Protein AF-A0A9W6XID9-F1 (afdb_monomer)

Organism: NCBI:txid1490495

Nearest PDB structures (foldseek):
  7r7c-assembly1_A  TM=3.364E-01  e=8.397E+00  Saccharomyces cerevisiae BY4741

Mean predicted aligned error: 15.04 Å

Structure (mmCIF, N/CA/C/O backbone):
data_AF-A0A9W6XID9-F1
#
_entry.id   AF-A0A9W6XID9-F1
#
loop_
_atom_site.group_PDB
_atom_site.id
_atom_site.type_symbol
_atom_site.label_atom_id
_atom_site.label_alt_id
_atom_site.label_comp_id
_atom_site.label_asym_id
_atom_site.label_entity_id
_atom_site.label_seq_id
_atom_site.pdbx_PDB_ins_code
_atom_site.Cartn_x
_atom_site.Cartn_y
_atom_site.Cartn_z
_atom_site.occupancy
_atom_site.B_iso_or_equiv
_atom_site.auth_seq_id
_atom_site.auth_comp_id
_atom_site.auth_asym_id
_atom_site.auth_atom_id
_atom_site.pdbx_PDB_model_num
ATOM 1 N N . MET A 1 1 ? 74.303 -55.876 -55.276 1.00 33.78 1 MET A N 1
ATOM 2 C CA . MET A 1 1 ? 75.447 -54.961 -55.524 1.00 33.78 1 MET A CA 1
ATOM 3 C C . MET A 1 1 ? 74.864 -53.747 -56.236 1.00 33.78 1 MET A C 1
ATOM 5 O O . MET A 1 1 ? 74.218 -53.971 -57.240 1.00 33.78 1 MET A O 1
ATOM 9 N N . VAL A 1 2 ? 74.881 -52.505 -55.736 1.00 30.73 2 VAL A N 1
ATOM 10 C CA . VAL A 1 2 ? 76.005 -51.700 -55.216 1.00 30.73 2 VAL A CA 1
ATOM 11 C C . VAL A 1 2 ? 75.518 -50.659 -54.166 1.00 30.73 2 VAL A C 1
ATOM 13 O O . VAL A 1 2 ? 74.376 -50.218 -54.206 1.00 30.73 2 VAL A O 1
ATOM 16 N N . LYS A 1 3 ? 76.430 -50.343 -53.229 1.00 28.73 3 LYS A N 1
ATOM 17 C CA . LYS A 1 3 ? 76.547 -49.290 -52.179 1.00 28.73 3 LYS A CA 1
ATOM 18 C C . LYS A 1 3 ? 75.831 -47.933 -52.425 1.00 28.73 3 LYS A C 1
ATOM 20 O O . LYS A 1 3 ? 75.819 -47.476 -53.555 1.00 28.73 3 LYS A O 1
ATOM 25 N N . VAL A 1 4 ? 75.156 -47.299 -51.444 1.00 28.05 4 VAL A N 1
ATOM 26 C CA . VAL A 1 4 ? 75.568 -46.505 -50.235 1.00 28.05 4 VAL A CA 1
ATOM 27 C C . VAL A 1 4 ? 75.544 -44.979 -50.446 1.00 28.05 4 VAL A C 1
ATOM 29 O O . VAL A 1 4 ? 76.283 -44.463 -51.270 1.00 28.05 4 VAL A O 1
ATOM 32 N N . GLY A 1 5 ? 74.807 -44.292 -49.554 1.00 26.81 5 GLY A N 1
ATOM 33 C CA . GLY A 1 5 ? 75.252 -43.078 -48.846 1.00 26.81 5 GLY A CA 1
ATOM 34 C C . GLY A 1 5 ? 74.805 -41.715 -49.387 1.00 26.81 5 GLY A C 1
ATOM 35 O O . GLY A 1 5 ? 75.231 -41.303 -50.453 1.00 26.81 5 GLY A O 1
ATOM 36 N N . SER A 1 6 ? 74.069 -40.930 -48.592 1.00 31.80 6 SER A N 1
ATOM 37 C CA . SER A 1 6 ? 74.657 -39.885 -47.731 1.00 31.80 6 SER A CA 1
ATOM 38 C C . SER A 1 6 ? 73.578 -38.982 -47.113 1.00 31.80 6 SER A C 1
ATOM 40 O O . SER A 1 6 ? 72.497 -38.782 -47.660 1.00 31.80 6 SER A O 1
ATOM 42 N N . SER A 1 7 ? 73.906 -38.458 -45.937 1.00 30.94 7 SER A N 1
ATOM 43 C CA . SER A 1 7 ? 73.137 -37.557 -45.085 1.00 30.94 7 SER A CA 1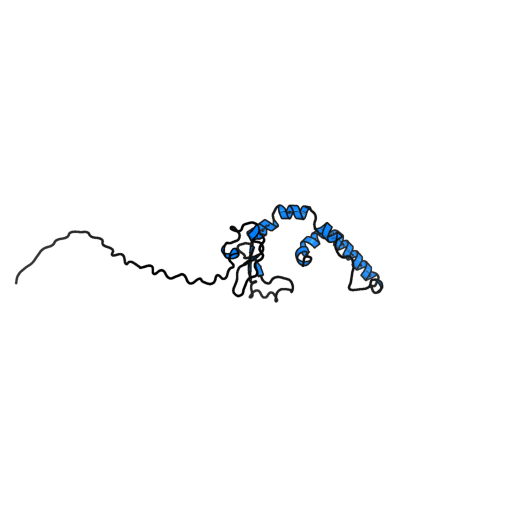
ATOM 44 C C . SER A 1 7 ? 72.907 -36.165 -45.685 1.00 30.94 7 SER A C 1
ATOM 46 O O . SER A 1 7 ? 73.825 -35.580 -46.256 1.00 30.94 7 SER A O 1
ATOM 48 N N . GLY A 1 8 ? 71.754 -35.565 -45.387 1.00 29.30 8 GLY A N 1
ATOM 49 C CA . GLY A 1 8 ? 71.526 -34.125 -45.501 1.00 29.30 8 GLY A CA 1
ATOM 50 C C . GLY A 1 8 ? 70.435 -33.685 -44.527 1.00 29.30 8 GLY A C 1
ATOM 51 O O . GLY A 1 8 ? 69.280 -34.068 -44.663 1.00 29.30 8 GLY A O 1
ATOM 52 N N . ARG A 1 9 ? 70.810 -32.912 -43.507 1.00 30.80 9 ARG A N 1
ATOM 53 C CA . ARG A 1 9 ? 69.935 -32.362 -42.465 1.00 30.80 9 ARG A CA 1
ATOM 54 C C . ARG A 1 9 ? 69.791 -30.863 -42.718 1.00 30.80 9 ARG A C 1
ATOM 56 O O . ARG A 1 9 ? 70.787 -30.170 -42.568 1.00 30.80 9 ARG A O 1
ATOM 63 N N . SER A 1 10 ? 68.580 -30.367 -42.991 1.00 31.62 10 SER A N 1
ATOM 64 C CA . SER A 1 10 ? 68.245 -28.933 -42.894 1.00 31.62 10 SER A CA 1
ATOM 65 C C . SER A 1 10 ? 66.778 -28.715 -42.527 1.00 31.62 10 SER A C 1
ATOM 67 O O . SER A 1 10 ? 65.899 -29.474 -42.915 1.00 31.62 10 SER A O 1
ATOM 69 N N . LYS A 1 11 ? 66.558 -27.677 -41.721 1.00 31.91 11 LYS A N 1
ATOM 70 C CA . LYS A 1 11 ? 65.354 -27.338 -40.957 1.00 31.91 11 LYS A CA 1
ATOM 71 C C . LYS A 1 11 ? 64.251 -26.648 -41.778 1.00 31.91 11 LYS A C 1
ATOM 73 O O . LYS A 1 11 ? 64.525 -25.988 -42.772 1.00 31.91 11 LYS A O 1
ATOM 78 N N . SER A 1 12 ? 63.089 -26.597 -41.119 1.00 28.38 12 SER A N 1
ATOM 79 C CA . SER A 1 12 ? 62.102 -25.500 -41.070 1.00 28.38 12 SER A CA 1
ATOM 80 C C . SER A 1 12 ? 60.976 -25.491 -42.104 1.00 28.38 12 SER A C 1
ATOM 82 O O . SER A 1 12 ? 61.188 -25.684 -43.292 1.00 28.38 12 SER A O 1
ATOM 84 N N . GLY A 1 13 ? 59.760 -25.242 -41.605 1.00 29.30 13 GLY A N 1
ATOM 85 C CA . GLY A 1 13 ? 58.559 -25.054 -42.415 1.00 29.30 13 GLY A CA 1
ATOM 86 C C . GLY A 1 13 ? 57.277 -25.419 -41.671 1.00 29.30 13 GLY A C 1
ATOM 87 O O . GLY A 1 13 ? 56.610 -26.386 -42.014 1.00 29.30 13 GLY A O 1
ATOM 88 N N . SER A 1 14 ? 56.941 -24.668 -40.622 1.00 33.38 14 SER A N 1
ATOM 89 C CA . SER A 1 14 ? 55.633 -24.703 -39.962 1.00 33.38 14 SER A CA 1
ATOM 90 C C . SER A 1 14 ? 54.519 -24.314 -40.942 1.00 33.38 14 SER A C 1
ATOM 92 O O . SER A 1 14 ? 54.515 -23.193 -41.444 1.00 33.38 14 SER A O 1
ATOM 94 N N . GLY A 1 15 ? 53.551 -25.203 -41.166 1.00 29.70 15 GLY A N 1
ATOM 95 C CA . GLY A 1 15 ? 52.368 -24.938 -41.988 1.00 29.70 15 GLY A CA 1
ATOM 96 C C . GLY A 1 15 ? 51.125 -25.593 -41.394 1.00 29.70 15 GLY A C 1
ATOM 97 O O . GLY A 1 15 ? 50.684 -26.643 -41.851 1.00 29.70 15 GLY A O 1
ATOM 98 N N . SER A 1 16 ? 50.563 -24.988 -40.346 1.00 33.59 16 SER A N 1
ATOM 99 C CA . SER A 1 16 ? 49.277 -25.379 -39.766 1.00 33.59 16 SER A CA 1
ATOM 100 C C . SER A 1 16 ? 48.138 -24.999 -40.719 1.00 33.59 16 SER A C 1
ATOM 102 O O . SER A 1 16 ? 47.727 -23.842 -40.817 1.00 33.59 16 SER A O 1
ATOM 104 N N . SER A 1 17 ? 47.610 -25.988 -41.440 1.00 34.34 17 SER A N 1
ATOM 105 C CA . SER A 1 17 ? 46.423 -25.807 -42.278 1.00 34.34 17 SER A CA 1
ATOM 106 C C . SER A 1 17 ? 45.187 -25.616 -41.396 1.00 34.34 17 SER A C 1
ATOM 108 O O . SER A 1 17 ? 44.688 -26.545 -40.759 1.00 34.34 17 SER A O 1
ATOM 110 N N . LYS A 1 18 ? 44.718 -24.366 -41.334 1.00 34.06 18 LYS A N 1
ATOM 111 C CA . LYS A 1 18 ? 43.507 -23.922 -40.636 1.00 34.06 18 LYS A CA 1
ATOM 112 C C . LYS A 1 18 ? 42.271 -24.527 -41.308 1.00 34.06 18 LYS A C 1
ATOM 114 O O . LYS A 1 18 ? 41.960 -24.206 -42.450 1.00 34.06 18 LYS A O 1
ATOM 119 N N . LYS A 1 19 ? 41.536 -25.366 -40.576 1.00 35.72 19 LYS A N 1
ATOM 120 C CA . LYS A 1 19 ? 40.225 -25.891 -40.981 1.00 35.72 19 LYS A CA 1
ATOM 121 C C . LYS A 1 19 ? 39.191 -24.761 -40.871 1.00 35.72 19 LYS A C 1
ATOM 123 O O . LYS A 1 19 ? 38.807 -24.369 -39.770 1.00 35.72 19 LYS A O 1
ATOM 128 N N . SER A 1 20 ? 38.779 -24.202 -42.004 1.00 32.47 20 SER A N 1
ATOM 129 C CA . SER A 1 20 ? 37.728 -23.188 -42.099 1.00 32.47 20 SER A CA 1
ATOM 130 C C . SER A 1 20 ? 36.369 -23.796 -41.727 1.00 32.47 20 SER A C 1
ATOM 132 O O . SER A 1 20 ? 35.762 -24.536 -42.495 1.00 32.47 20 SER A O 1
ATOM 134 N N . LYS A 1 21 ? 35.864 -23.490 -40.525 1.00 37.50 21 LYS A N 1
ATOM 135 C CA . LYS A 1 21 ? 34.442 -23.680 -40.201 1.00 37.50 21 LYS A CA 1
ATOM 136 C C . LYS A 1 21 ? 33.654 -22.553 -40.864 1.00 37.50 21 LYS A C 1
ATOM 138 O O . LYS A 1 21 ? 33.673 -21.419 -40.388 1.00 37.50 21 LYS A O 1
ATOM 143 N N . SER A 1 22 ? 32.969 -22.871 -41.957 1.00 37.19 22 SER A N 1
ATOM 144 C CA . SER A 1 22 ? 31.913 -22.031 -42.511 1.00 37.19 22 SER A CA 1
ATOM 145 C C . SER A 1 22 ? 30.838 -21.816 -41.438 1.00 37.19 22 SER A C 1
ATOM 147 O O . SER A 1 22 ? 30.230 -22.759 -40.933 1.00 37.19 22 SER A O 1
ATOM 149 N N . LYS A 1 23 ? 30.631 -20.556 -41.041 1.00 40.31 23 LYS A N 1
ATOM 150 C CA . LYS A 1 23 ? 29.465 -20.148 -40.255 1.00 40.31 23 LYS A CA 1
ATOM 151 C C . LYS A 1 23 ? 28.268 -20.169 -41.198 1.00 40.31 23 LYS A C 1
ATOM 153 O O . LYS A 1 23 ? 28.029 -19.194 -41.905 1.00 40.31 23 LYS A O 1
ATOM 158 N N . SER A 1 24 ? 27.538 -21.280 -41.238 1.00 42.84 24 SER A N 1
ATOM 159 C CA . SER A 1 24 ? 26.185 -21.255 -41.781 1.00 42.84 24 SER A CA 1
ATOM 160 C C . SER A 1 24 ? 25.349 -20.366 -40.863 1.00 42.84 24 SER A C 1
ATOM 162 O O . SER A 1 24 ? 25.215 -20.615 -39.663 1.00 42.84 24 SER A O 1
ATOM 164 N N . GLY A 1 25 ? 24.861 -19.261 -41.426 1.00 45.88 25 GLY A N 1
ATOM 165 C CA . GLY A 1 25 ? 23.889 -18.382 -40.797 1.00 45.88 25 GLY A CA 1
ATOM 166 C C . GLY A 1 25 ? 22.593 -19.146 -40.577 1.00 45.88 25 GLY A C 1
ATOM 167 O O . GLY A 1 25 ? 21.687 -19.105 -41.401 1.00 45.88 25 GLY A O 1
ATOM 168 N N . GLY A 1 26 ? 22.516 -19.871 -39.465 1.00 36.91 26 GLY A N 1
ATOM 169 C CA . GLY A 1 26 ? 21.257 -20.352 -38.936 1.00 36.91 26 GLY A CA 1
ATOM 170 C C . GLY A 1 26 ? 20.500 -19.146 -38.411 1.00 36.91 26 GLY A C 1
ATOM 171 O O . GLY A 1 26 ? 20.859 -18.607 -37.364 1.00 36.91 26 GLY A O 1
ATOM 172 N N . SER A 1 27 ? 19.484 -18.712 -39.161 1.00 48.59 27 SER A N 1
ATOM 173 C CA . SER A 1 27 ? 18.409 -17.856 -38.664 1.00 48.59 27 SER A CA 1
ATOM 174 C C . SER A 1 27 ? 18.051 -18.332 -37.260 1.00 48.59 27 SER A C 1
ATOM 176 O O . SER A 1 27 ? 17.577 -19.457 -37.076 1.00 48.59 27 SER A O 1
ATOM 178 N N . ARG A 1 28 ? 18.406 -17.526 -36.253 1.00 49.25 28 ARG A N 1
ATOM 179 C CA . ARG A 1 28 ? 18.149 -17.821 -34.848 1.00 49.25 28 ARG A CA 1
ATOM 180 C C . ARG A 1 28 ? 16.632 -17.809 -34.712 1.00 49.25 28 ARG A C 1
ATOM 182 O O . ARG A 1 28 ? 16.032 -16.749 -34.574 1.00 49.25 28 ARG A O 1
ATOM 189 N N . ARG A 1 29 ? 16.029 -18.995 -34.848 1.00 45.50 29 ARG A N 1
ATOM 190 C CA . ARG A 1 29 ? 14.635 -19.312 -34.532 1.00 45.50 29 ARG A CA 1
ATOM 191 C C . ARG A 1 29 ? 14.316 -18.501 -33.281 1.00 45.50 29 ARG A C 1
ATOM 193 O O . ARG A 1 29 ? 14.972 -18.730 -32.266 1.00 45.50 29 ARG A O 1
ATOM 200 N N . ARG A 1 30 ? 13.451 -17.480 -33.387 1.00 48.69 30 ARG A N 1
ATOM 201 C CA . ARG A 1 30 ? 13.030 -16.669 -32.236 1.00 48.69 30 ARG A CA 1
ATOM 202 C C . ARG A 1 30 ? 12.528 -17.672 -31.210 1.00 48.69 30 ARG A C 1
ATOM 204 O O . ARG A 1 30 ? 11.431 -18.196 -31.361 1.00 48.69 30 ARG A O 1
ATOM 211 N N . THR A 1 31 ? 13.351 -17.991 -30.216 1.00 54.44 31 THR A N 1
ATOM 212 C CA . THR A 1 31 ? 12.859 -18.547 -28.968 1.00 54.44 31 THR A CA 1
ATOM 213 C C . THR A 1 31 ? 11.811 -17.541 -28.539 1.00 54.44 31 THR A C 1
ATOM 215 O O . THR A 1 31 ? 12.140 -16.362 -28.375 1.00 54.44 31 THR A O 1
ATOM 218 N N . SER A 1 32 ? 10.544 -17.948 -28.525 1.00 61.75 32 SER A N 1
ATOM 219 C CA . SER A 1 32 ? 9.477 -17.134 -27.961 1.00 61.75 32 SER A CA 1
ATOM 220 C C . SER A 1 32 ? 9.967 -16.707 -26.585 1.00 61.75 32 SER A C 1
ATOM 222 O O . SER A 1 32 ? 10.207 -17.559 -25.730 1.00 61.75 32 SER A O 1
ATOM 224 N N . SER A 1 33 ? 10.270 -15.418 -26.430 1.00 80.12 33 SER A N 1
ATOM 225 C CA . SER A 1 33 ? 10.736 -14.895 -25.154 1.00 80.12 33 SER A CA 1
ATOM 226 C C . SER A 1 33 ? 9.672 -15.223 -24.119 1.00 80.12 33 SER A C 1
ATOM 228 O O . SER A 1 33 ? 8.499 -14.938 -24.348 1.00 80.12 33 SER A O 1
ATOM 230 N N . THR A 1 34 ? 10.074 -15.806 -22.994 1.00 91.69 34 THR A N 1
ATOM 231 C CA . THR A 1 34 ? 9.182 -15.996 -21.844 1.00 91.69 34 THR A CA 1
ATOM 232 C C . THR A 1 34 ? 9.007 -14.693 -21.058 1.00 91.69 34 THR A C 1
ATOM 234 O O . THR A 1 34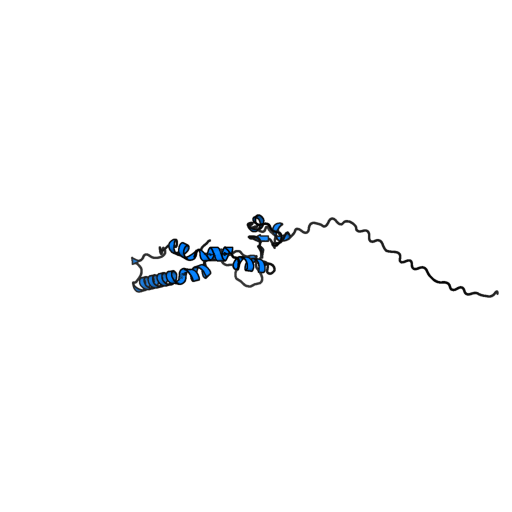 ? 8.344 -14.679 -20.031 1.00 91.69 34 THR A O 1
ATOM 237 N N . ALA A 1 35 ? 9.607 -13.593 -21.519 1.00 93.50 35 ALA A N 1
ATOM 238 C CA . ALA A 1 35 ? 9.485 -12.267 -20.937 1.00 93.50 35 ALA A CA 1
ATOM 239 C C . ALA A 1 35 ? 8.845 -11.273 -21.918 1.00 93.50 35 ALA A C 1
ATOM 241 O O . ALA A 1 35 ? 9.082 -11.356 -23.130 1.00 93.50 35 ALA A O 1
ATOM 242 N N . THR A 1 36 ? 8.083 -10.313 -21.394 1.00 94.88 36 THR A N 1
ATOM 243 C CA . THR A 1 36 ? 7.535 -9.180 -22.160 1.00 94.88 36 THR A CA 1
ATOM 244 C C . THR A 1 36 ? 8.635 -8.244 -22.670 1.00 94.88 36 THR A C 1
ATOM 246 O O . THR A 1 36 ? 9.777 -8.275 -22.209 1.00 94.88 36 THR A O 1
ATOM 249 N N . ALA A 1 37 ? 8.300 -7.364 -23.618 1.00 93.12 37 ALA A N 1
ATOM 250 C CA . ALA A 1 37 ? 9.265 -6.428 -24.196 1.00 93.12 37 ALA A CA 1
ATOM 251 C C . ALA A 1 37 ? 9.915 -5.512 -23.140 1.00 93.12 37 ALA A C 1
ATOM 253 O O . ALA A 1 37 ? 11.131 -5.303 -23.183 1.00 93.12 37 ALA A O 1
ATOM 254 N N . LEU A 1 38 ? 9.141 -5.007 -22.170 1.00 94.56 38 LEU A N 1
ATOM 255 C CA . LEU A 1 38 ? 9.674 -4.164 -21.097 1.00 94.56 38 LEU A CA 1
ATOM 256 C C . LEU A 1 38 ? 10.527 -4.967 -20.108 1.00 94.56 38 LEU A C 1
ATOM 258 O O . LEU A 1 38 ? 11.592 -4.498 -19.704 1.00 94.56 38 LEU A O 1
ATOM 262 N N . ALA A 1 39 ? 10.127 -6.196 -19.771 1.00 94.00 39 ALA A N 1
ATOM 263 C CA . ALA A 1 39 ? 10.919 -7.069 -18.905 1.00 94.00 39 ALA A CA 1
ATOM 264 C C . ALA A 1 39 ? 12.256 -7.486 -19.536 1.00 94.00 39 ALA A C 1
ATOM 266 O O . ALA A 1 39 ? 13.261 -7.565 -18.827 1.00 94.00 39 ALA A O 1
ATOM 267 N N . ILE A 1 40 ? 12.303 -7.678 -20.860 1.00 93.44 40 ILE A N 1
ATOM 268 C CA . ILE A 1 40 ? 13.555 -7.908 -21.602 1.00 93.44 40 ILE A CA 1
ATOM 269 C C . ILE A 1 40 ? 14.458 -6.675 -21.531 1.00 93.44 40 ILE A C 1
ATOM 271 O O . ILE A 1 40 ? 15.664 -6.813 -21.336 1.00 93.44 40 ILE A O 1
ATOM 275 N N . LYS A 1 41 ? 13.885 -5.474 -21.697 1.00 92.88 41 LYS A N 1
ATOM 276 C CA . LYS A 1 41 ? 14.638 -4.215 -21.615 1.00 92.88 41 LYS A CA 1
ATOM 277 C C . LYS A 1 41 ? 15.257 -4.031 -20.228 1.00 92.88 41 LYS A C 1
ATOM 279 O O . LYS A 1 41 ? 16.373 -3.534 -20.125 1.00 92.88 41 LYS A O 1
ATOM 284 N N . GLY A 1 42 ? 14.557 -4.483 -19.191 1.00 90.00 42 GLY A N 1
ATOM 285 C CA . GLY A 1 42 ? 15.013 -4.449 -17.809 1.00 90.00 42 GLY A CA 1
ATOM 286 C C . GLY A 1 42 ? 14.815 -3.078 -17.149 1.00 90.00 42 GLY A C 1
ATOM 287 O O . GLY A 1 42 ? 14.756 -2.051 -17.831 1.00 90.00 42 GLY A O 1
ATOM 288 N N . PRO A 1 43 ? 14.726 -3.047 -15.810 1.00 87.19 43 PRO A N 1
ATOM 289 C CA . PRO A 1 43 ? 14.258 -1.878 -15.063 1.00 87.19 43 PRO A CA 1
ATOM 290 C C . PRO A 1 43 ? 15.179 -0.655 -15.180 1.00 87.19 43 PRO A C 1
ATOM 292 O O . PRO A 1 43 ? 14.701 0.466 -15.321 1.00 87.19 43 PRO A O 1
ATOM 295 N N . ARG A 1 44 ? 16.505 -0.854 -15.229 1.00 88.00 44 ARG A N 1
ATOM 296 C CA . ARG A 1 44 ? 17.502 0.237 -15.328 1.00 88.00 44 ARG A CA 1
ATOM 297 C C . ARG A 1 44 ? 17.471 0.998 -16.659 1.00 88.00 44 ARG A C 1
ATOM 299 O O . ARG A 1 44 ? 18.120 2.029 -16.794 1.00 88.00 44 ARG A O 1
ATOM 306 N N . HIS A 1 45 ? 16.758 0.476 -17.653 1.00 90.25 45 HIS A N 1
ATOM 307 C CA . HIS A 1 45 ? 16.689 1.037 -19.002 1.00 90.25 45 HIS A CA 1
ATOM 308 C C . HIS A 1 45 ? 15.291 1.578 -19.342 1.00 90.25 45 HIS A C 1
ATOM 310 O O . HIS A 1 45 ? 15.021 1.936 -20.496 1.00 90.25 45 HIS A O 1
ATOM 316 N N . LEU A 1 46 ? 14.379 1.620 -18.369 1.00 91.12 46 LEU A N 1
ATOM 317 C CA . LEU A 1 46 ? 13.048 2.194 -18.535 1.00 91.12 46 LEU A CA 1
ATOM 318 C C . LEU A 1 46 ? 13.084 3.715 -18.364 1.00 91.12 46 LEU A C 1
ATOM 320 O O . LEU A 1 46 ? 13.874 4.252 -17.595 1.00 91.12 46 LEU A O 1
ATOM 324 N N . ASN A 1 47 ? 12.222 4.410 -19.106 1.00 91.94 47 ASN A N 1
ATOM 325 C CA . ASN A 1 47 ? 11.938 5.822 -18.862 1.00 91.94 47 ASN A CA 1
ATOM 326 C C . ASN A 1 47 ? 10.770 5.952 -17.865 1.00 91.94 47 ASN A C 1
ATOM 328 O O . ASN A 1 47 ? 10.109 4.965 -17.538 1.00 91.94 47 ASN A O 1
ATOM 332 N N . ALA A 1 48 ? 10.493 7.175 -17.407 1.00 89.81 48 ALA A N 1
ATOM 333 C CA . ALA A 1 48 ? 9.441 7.436 -16.422 1.00 89.81 48 ALA A CA 1
ATOM 334 C C . ALA A 1 48 ? 8.051 6.941 -16.865 1.00 89.81 48 ALA A C 1
ATOM 336 O O . ALA A 1 48 ? 7.280 6.452 -16.044 1.00 89.81 48 ALA A O 1
ATOM 337 N N . GLU A 1 49 ? 7.741 7.024 -18.160 1.00 92.19 49 GLU A N 1
ATOM 338 C CA . GLU A 1 49 ? 6.477 6.538 -18.719 1.00 92.19 49 GLU A CA 1
ATOM 339 C C . GLU A 1 49 ? 6.385 5.007 -18.672 1.00 92.19 49 GLU A C 1
ATOM 341 O O . GLU A 1 49 ? 5.411 4.462 -18.159 1.00 92.19 49 GLU A O 1
ATOM 346 N N . ALA A 1 50 ? 7.430 4.298 -19.105 1.00 91.25 50 ALA A N 1
ATOM 347 C CA . ALA A 1 50 ? 7.484 2.840 -19.040 1.00 91.25 50 ALA A CA 1
ATOM 348 C C . ALA A 1 50 ? 7.469 2.319 -17.592 1.00 91.25 50 ALA A C 1
ATOM 350 O O . ALA A 1 50 ? 6.928 1.247 -17.333 1.00 91.25 50 ALA A O 1
ATOM 351 N N . CYS A 1 51 ? 7.999 3.085 -16.632 1.00 89.56 51 CYS A N 1
ATOM 352 C CA . CYS A 1 51 ? 7.889 2.772 -15.206 1.00 89.56 51 CYS A CA 1
ATOM 353 C C . CYS A 1 51 ? 6.458 2.883 -14.658 1.00 89.56 51 CYS A C 1
ATOM 355 O O . CYS A 1 51 ? 6.203 2.371 -13.573 1.00 89.56 51 CYS A O 1
ATOM 357 N N . ARG A 1 52 ? 5.520 3.521 -15.370 1.00 91.62 52 ARG A N 1
ATOM 358 C CA . ARG A 1 52 ? 4.101 3.603 -14.976 1.00 91.62 52 ARG A CA 1
ATOM 359 C C . ARG A 1 52 ? 3.240 2.488 -15.573 1.00 91.62 52 ARG A C 1
ATOM 361 O O . ARG A 1 52 ? 2.067 2.384 -15.235 1.00 91.62 52 ARG A O 1
ATOM 368 N N . VAL A 1 53 ? 3.809 1.660 -16.450 1.00 92.75 53 VAL A N 1
ATOM 369 C CA . VAL A 1 53 ? 3.080 0.583 -17.124 1.00 92.75 53 VAL A CA 1
ATOM 370 C C . VAL A 1 53 ? 2.866 -0.601 -16.180 1.00 92.75 53 VAL A C 1
ATOM 372 O O . VAL A 1 53 ? 3.788 -1.048 -15.492 1.00 92.75 53 VAL A O 1
ATOM 375 N N . ILE A 1 54 ? 1.645 -1.134 -16.202 1.00 93.75 54 ILE A N 1
ATOM 376 C CA . ILE A 1 54 ? 1.279 -2.428 -15.627 1.00 93.75 54 ILE A CA 1
ATOM 377 C C . ILE A 1 54 ? 1.045 -3.389 -16.791 1.00 93.75 54 ILE A C 1
ATOM 379 O O . ILE A 1 54 ? 0.047 -3.282 -17.504 1.00 93.75 54 ILE A O 1
ATOM 383 N N . GLU A 1 55 ? 1.978 -4.308 -17.023 1.00 93.56 55 GLU A N 1
ATOM 384 C CA . GLU A 1 55 ? 1.788 -5.359 -18.018 1.00 93.56 55 GLU A CA 1
ATOM 385 C C . GLU A 1 55 ? 0.961 -6.503 -17.426 1.00 93.56 55 GLU A C 1
ATOM 387 O O . GLU A 1 55 ? 1.145 -6.899 -16.276 1.00 93.56 55 GLU A O 1
ATOM 392 N N . THR A 1 56 ? 0.064 -7.065 -18.236 1.00 90.94 56 THR A N 1
ATOM 393 C CA . THR A 1 56 ? -0.630 -8.319 -17.923 1.00 90.94 56 THR A CA 1
ATOM 394 C C . THR A 1 56 ? 0.053 -9.446 -18.699 1.00 90.94 56 THR A C 1
ATOM 396 O O . THR A 1 56 ? 0.088 -9.382 -19.933 1.00 90.94 56 THR A O 1
ATOM 399 N N . PRO A 1 57 ? 0.644 -10.453 -18.032 1.00 90.56 57 PRO A N 1
ATOM 400 C CA . PRO A 1 57 ? 1.339 -11.528 -18.725 1.00 90.56 57 PRO A CA 1
ATOM 401 C C . PRO A 1 57 ? 0.350 -12.390 -19.519 1.00 90.56 57 PRO A C 1
ATOM 403 O O . PRO A 1 57 ? -0.692 -12.804 -19.017 1.00 90.56 57 PRO A O 1
ATOM 406 N N . GLY A 1 58 ? 0.692 -12.676 -20.776 1.00 88.00 58 GLY A N 1
ATOM 407 C CA . GLY A 1 58 ? -0.009 -13.681 -21.573 1.00 88.00 58 GLY A CA 1
ATOM 408 C C . GLY A 1 58 ? 0.398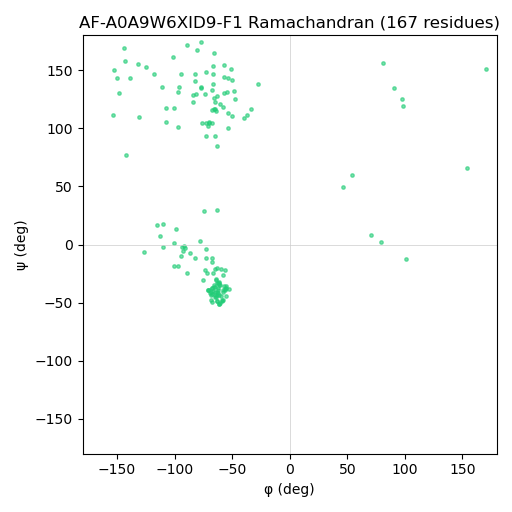 -15.107 -21.188 1.00 88.00 58 GLY A C 1
ATOM 409 O O . GLY A 1 58 ? 1.342 -15.323 -20.427 1.00 88.00 58 GLY A O 1
ATOM 410 N N . LEU A 1 59 ? -0.275 -16.102 -21.770 1.00 86.88 59 LEU A N 1
ATOM 411 C CA . LEU A 1 59 ? 0.072 -17.512 -21.571 1.00 86.88 59 LEU A CA 1
ATOM 412 C C . LEU A 1 59 ? 1.550 -17.778 -21.906 1.00 86.88 59 LEU A C 1
ATOM 414 O O . LEU A 1 59 ? 2.039 -17.391 -22.968 1.00 86.88 59 LEU A O 1
ATOM 418 N N . GLY A 1 60 ? 2.255 -18.459 -21.001 1.00 88.38 60 GLY A N 1
ATOM 419 C CA . GLY A 1 60 ? 3.670 -18.811 -21.167 1.00 88.38 60 GLY A CA 1
ATOM 420 C C . GLY A 1 60 ? 4.666 -17.679 -20.881 1.00 88.38 60 GLY A C 1
ATOM 421 O O . GLY A 1 60 ? 5.872 -17.898 -21.011 1.00 88.38 60 GLY A O 1
ATOM 422 N N . ILE A 1 61 ? 4.198 -16.494 -20.475 1.00 93.44 61 ILE A N 1
ATOM 423 C CA . ILE A 1 61 ? 5.059 -15.413 -19.987 1.00 93.44 61 ILE A CA 1
ATOM 424 C C . ILE A 1 61 ? 5.354 -15.635 -18.502 1.00 93.44 61 ILE A C 1
ATOM 426 O O . ILE A 1 61 ? 4.453 -15.709 -17.675 1.00 93.44 61 ILE A O 1
ATOM 430 N N . THR A 1 62 ? 6.636 -15.722 -18.167 1.00 92.31 62 THR A N 1
ATOM 431 C CA . THR A 1 62 ? 7.154 -15.922 -16.809 1.00 92.31 62 THR A CA 1
ATOM 432 C C . THR A 1 62 ? 7.866 -14.691 -16.254 1.00 92.31 62 THR A C 1
ATOM 434 O O . THR A 1 62 ? 8.324 -14.712 -15.116 1.00 92.31 62 THR A O 1
ATOM 437 N N . SER A 1 63 ? 7.980 -13.611 -17.032 1.00 94.25 63 SER A N 1
ATOM 438 C CA . SER A 1 63 ? 8.459 -12.326 -16.525 1.00 94.25 63 SER A CA 1
ATOM 439 C C . SER A 1 63 ? 7.823 -11.150 -17.259 1.00 94.25 63 SER A C 1
ATOM 441 O O . SER A 1 63 ? 7.802 -11.100 -18.488 1.00 94.25 63 SER A O 1
ATOM 443 N N . TRP A 1 64 ? 7.305 -10.192 -16.504 1.00 95.94 64 TRP A N 1
ATOM 444 C CA . TRP A 1 64 ? 6.664 -8.988 -17.031 1.00 95.94 64 TRP A CA 1
ATOM 445 C C . TRP A 1 64 ? 6.964 -7.793 -16.132 1.00 95.94 64 TRP A C 1
ATOM 447 O O . TRP A 1 64 ? 7.524 -7.948 -15.050 1.00 95.94 64 TRP A O 1
ATOM 457 N N . MET A 1 65 ? 6.639 -6.595 -16.592 1.00 94.94 65 MET A N 1
ATOM 458 C CA . MET A 1 65 ? 6.859 -5.348 -15.883 1.00 94.94 65 MET A CA 1
ATOM 459 C C . MET A 1 65 ? 5.589 -4.914 -15.155 1.00 94.94 65 MET A C 1
ATOM 461 O O . MET A 1 65 ? 4.513 -4.840 -15.742 1.00 94.94 65 MET A O 1
ATOM 465 N N . TYR A 1 66 ? 5.725 -4.572 -13.881 1.00 93.00 66 TYR A N 1
ATOM 466 C CA . TYR A 1 66 ? 4.656 -4.000 -13.075 1.00 93.00 66 TYR A CA 1
ATOM 467 C C . TYR A 1 66 ? 5.211 -2.770 -12.368 1.00 93.00 66 TYR A C 1
ATOM 469 O O . TYR A 1 66 ? 6.101 -2.874 -11.522 1.00 93.00 66 TYR A O 1
ATOM 477 N N . PHE A 1 67 ? 4.748 -1.592 -12.786 1.00 91.25 67 PHE A N 1
ATOM 478 C CA . PHE A 1 67 ? 5.293 -0.306 -12.365 1.00 91.25 67 PHE A CA 1
ATOM 479 C C . PHE A 1 67 ? 6.824 -0.262 -12.419 1.00 91.25 67 PHE A C 1
ATOM 481 O O . PHE A 1 67 ? 7.467 0.087 -11.442 1.00 91.25 67 PHE A O 1
ATOM 488 N N . GLY A 1 68 ? 7.466 -0.669 -13.513 1.00 91.75 68 GLY A N 1
ATOM 489 C CA . GLY A 1 68 ? 8.932 -0.608 -13.625 1.00 91.75 68 GLY A CA 1
ATOM 490 C C . GLY A 1 68 ? 9.727 -1.596 -12.751 1.00 91.75 68 GLY A C 1
ATOM 491 O O . GLY A 1 68 ? 10.951 -1.501 -12.713 1.00 91.75 68 GLY A O 1
ATOM 492 N N . VAL A 1 69 ? 9.066 -2.544 -12.078 1.00 93.06 69 VAL A N 1
ATOM 493 C CA . VAL A 1 69 ? 9.695 -3.689 -11.398 1.00 93.06 69 VAL A CA 1
ATOM 494 C C . VAL A 1 69 ? 9.342 -4.962 -12.157 1.00 93.06 69 VAL A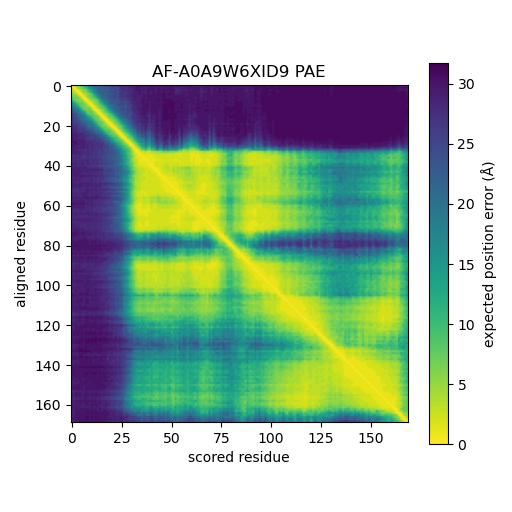 C 1
ATOM 496 O O . VAL A 1 69 ? 8.185 -5.151 -12.542 1.00 93.06 69 VAL A O 1
ATOM 499 N N . ARG A 1 70 ? 10.317 -5.850 -12.390 1.00 95.00 70 ARG A N 1
ATOM 500 C CA . ARG A 1 70 ? 9.998 -7.143 -13.002 1.00 95.00 70 ARG A CA 1
ATOM 501 C C . ARG A 1 70 ? 9.295 -8.027 -11.990 1.00 95.00 70 ARG A C 1
ATOM 503 O O . ARG A 1 70 ? 9.805 -8.247 -10.896 1.00 95.00 70 ARG A O 1
ATOM 510 N N . MET A 1 71 ? 8.168 -8.575 -12.404 1.00 94.19 71 MET A N 1
ATOM 511 C CA . MET A 1 71 ? 7.429 -9.602 -11.692 1.00 94.19 71 MET A CA 1
ATOM 512 C C . MET A 1 71 ? 7.708 -10.964 -12.321 1.00 94.19 71 MET A C 1
ATOM 514 O O . MET A 1 71 ? 8.179 -11.068 -13.461 1.00 94.19 71 MET A O 1
ATOM 518 N N . GLN A 1 72 ? 7.428 -12.005 -11.555 1.00 92.44 72 GLN A N 1
ATOM 519 C CA . GLN A 1 72 ? 7.452 -13.399 -11.973 1.00 92.44 72 GLN A CA 1
ATOM 520 C C . GLN A 1 72 ? 6.307 -14.142 -11.275 1.00 92.44 72 GLN A C 1
ATOM 522 O O . GLN A 1 72 ? 5.852 -13.678 -10.225 1.00 92.44 72 GLN A O 1
ATOM 527 N N . PRO A 1 73 ? 5.848 -15.288 -11.806 1.00 89.31 73 PRO A N 1
ATOM 528 C CA . PRO A 1 73 ? 4.865 -16.109 -11.112 1.00 89.31 73 PRO A CA 1
ATOM 529 C C . PRO A 1 73 ? 5.340 -16.433 -9.692 1.00 89.31 73 PRO A C 1
ATOM 531 O O . PRO A 1 73 ? 6.541 -16.632 -9.472 1.00 89.31 73 PRO A O 1
ATOM 534 N N . GLY A 1 74 ? 4.408 -16.471 -8.740 1.00 82.69 74 GLY A N 1
ATOM 535 C CA . GLY A 1 74 ? 4.679 -16.976 -7.400 1.00 82.69 74 GLY A CA 1
ATOM 536 C C . GLY A 1 74 ? 5.193 -18.414 -7.461 1.00 82.69 74 GLY A C 1
ATOM 537 O O . GLY A 1 74 ? 4.941 -19.133 -8.429 1.00 82.69 74 GLY A O 1
ATOM 538 N N . ASP A 1 75 ? 5.954 -18.829 -6.450 1.00 73.19 75 ASP A N 1
ATOM 539 C CA . ASP A 1 75 ? 6.476 -20.191 -6.396 1.00 73.19 75 ASP A CA 1
ATOM 540 C C . ASP A 1 75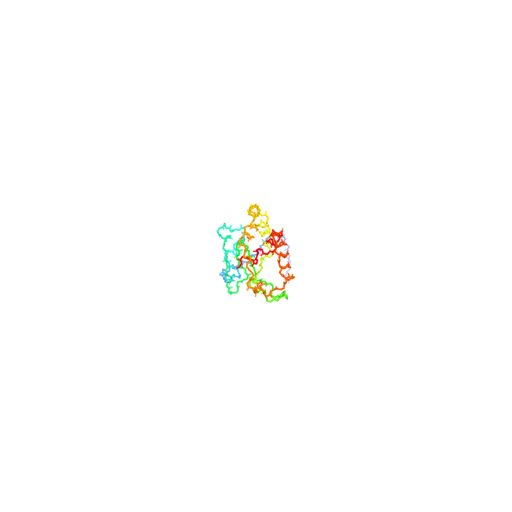 ? 5.308 -21.182 -6.184 1.00 73.19 75 ASP A C 1
ATOM 542 O O . ASP A 1 75 ? 4.640 -21.142 -5.150 1.00 73.19 75 ASP A O 1
ATOM 546 N N . PRO A 1 76 ? 5.026 -22.079 -7.147 1.00 61.31 76 PRO A N 1
ATOM 547 C CA . PRO A 1 76 ? 3.950 -23.055 -7.004 1.00 61.31 76 PRO A CA 1
ATOM 548 C C . PRO A 1 76 ? 4.302 -24.176 -6.010 1.00 61.31 76 PRO A C 1
ATOM 550 O O . PRO A 1 76 ? 3.435 -24.973 -5.658 1.00 61.31 76 PRO A O 1
ATOM 553 N N . THR A 1 77 ? 5.570 -24.281 -5.595 1.00 59.38 77 THR A N 1
ATOM 554 C CA . THR A 1 77 ? 6.086 -25.307 -4.675 1.00 59.38 77 THR A CA 1
ATOM 555 C C . THR A 1 77 ? 6.175 -24.834 -3.231 1.00 59.38 77 THR A C 1
ATOM 557 O O . THR A 1 77 ? 6.190 -25.663 -2.318 1.00 59.38 77 THR A O 1
ATOM 560 N N . THR A 1 78 ? 6.161 -23.522 -2.984 1.00 58.56 78 THR A N 1
ATOM 561 C CA . THR A 1 78 ? 5.845 -23.024 -1.649 1.00 58.56 78 THR A CA 1
ATOM 562 C C . THR A 1 78 ? 4.407 -23.419 -1.348 1.00 58.56 78 THR A C 1
ATOM 564 O O . THR A 1 78 ? 3.485 -22.958 -2.011 1.00 58.56 78 THR A O 1
ATOM 567 N N . HIS A 1 79 ? 4.209 -24.290 -0.354 1.00 48.59 79 HIS A N 1
ATOM 568 C CA . HIS A 1 79 ? 2.908 -24.755 0.150 1.00 48.59 79 HIS A CA 1
ATOM 569 C C . HIS A 1 79 ? 2.046 -23.635 0.772 1.00 48.59 79 HIS A C 1
ATOM 571 O O . HIS A 1 79 ? 1.273 -23.870 1.699 1.00 48.59 79 HIS A O 1
ATOM 577 N N . THR A 1 80 ? 2.184 -22.398 0.309 1.00 50.78 80 THR A N 1
ATOM 578 C CA . THR A 1 80 ? 1.232 -21.338 0.585 1.00 50.78 80 THR A CA 1
ATOM 579 C C . THR A 1 80 ? -0.088 -21.713 -0.088 1.00 50.78 80 THR A C 1
ATOM 581 O O . THR A 1 80 ? -0.079 -22.019 -1.283 1.00 50.78 80 THR A O 1
ATOM 584 N N . PRO A 1 81 ? -1.215 -21.747 0.650 1.00 51.38 81 PRO A N 1
ATOM 585 C CA . PRO A 1 81 ? -2.525 -21.987 0.053 1.00 51.38 81 PRO A CA 1
ATOM 586 C C . PRO A 1 81 ? -2.73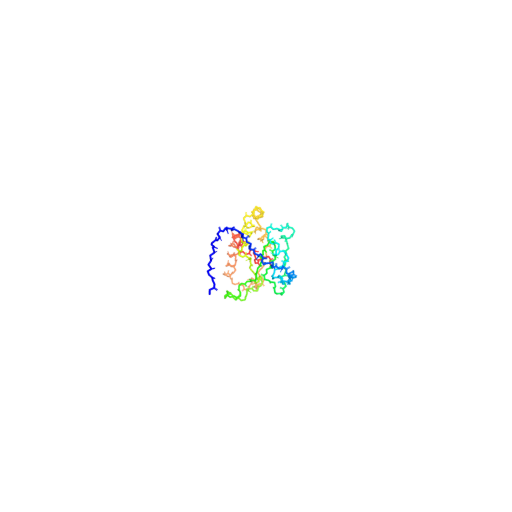0 -21.039 -1.128 1.00 51.38 81 PRO A C 1
ATOM 588 O O . PRO A 1 81 ? -2.164 -19.943 -1.129 1.00 51.38 81 PRO A O 1
ATOM 591 N N . SER A 1 82 ? -3.524 -21.478 -2.117 1.00 58.66 82 SER A N 1
ATOM 592 C CA . SER A 1 82 ? -4.012 -20.637 -3.218 1.00 58.66 82 SER A CA 1
ATOM 593 C C . SER A 1 82 ? -4.226 -19.231 -2.688 1.00 58.66 82 SER A C 1
ATOM 595 O O . SER A 1 82 ? -4.978 -19.059 -1.725 1.00 58.66 82 SER A O 1
ATOM 597 N N . GLN A 1 83 ? -3.463 -18.287 -3.222 1.00 64.44 83 GLN A N 1
ATOM 598 C CA . GLN A 1 83 ? -3.291 -16.997 -2.592 1.00 64.44 83 GLN A CA 1
ATOM 599 C C . GLN A 1 83 ? -4.637 -16.369 -2.218 1.00 64.44 83 GLN A C 1
ATOM 601 O O . GLN A 1 83 ? -5.612 -16.517 -2.957 1.00 64.44 83 GLN A O 1
ATOM 606 N N . THR A 1 84 ? -4.698 -15.701 -1.063 1.00 59.06 84 THR A N 1
ATOM 607 C CA . THR A 1 84 ? -5.934 -15.099 -0.556 1.00 59.06 84 THR A CA 1
ATOM 608 C C . THR A 1 84 ? -6.613 -14.276 -1.649 1.00 59.06 84 THR A C 1
ATOM 610 O O . THR A 1 84 ? -5.962 -13.472 -2.320 1.00 59.06 84 THR A O 1
ATOM 613 N N . GLN A 1 85 ? -7.919 -14.487 -1.829 1.00 61.69 85 GLN A N 1
ATOM 614 C CA . GLN A 1 85 ? -8.731 -13.756 -2.799 1.00 61.69 85 GLN A CA 1
ATOM 615 C C . GLN A 1 85 ? -8.467 -12.245 -2.678 1.00 61.69 85 GLN A C 1
ATOM 617 O O . GLN A 1 85 ? -8.580 -11.683 -1.592 1.00 61.69 85 GLN A O 1
ATOM 622 N N . GLY A 1 86 ? -8.096 -11.607 -3.791 1.00 65.19 86 GLY A N 1
ATOM 623 C CA . GLY A 1 86 ? -7.759 -10.179 -3.845 1.00 65.19 86 GLY A CA 1
ATOM 624 C C . GLY A 1 86 ? -6.260 -9.866 -3.854 1.00 65.19 86 GLY A C 1
ATOM 625 O O . GLY A 1 86 ? -5.891 -8.748 -4.201 1.00 65.19 86 GLY A O 1
ATOM 626 N N . PHE A 1 87 ? -5.387 -10.832 -3.563 1.00 69.94 87 PHE A N 1
ATOM 627 C CA . PHE A 1 87 ? -3.946 -10.649 -3.731 1.00 69.94 87 PHE A CA 1
ATOM 628 C C . PHE A 1 87 ? -3.493 -11.181 -5.108 1.00 69.94 87 PHE A C 1
ATOM 630 O O . PHE A 1 87 ? -4.029 -12.203 -5.551 1.00 69.94 87 PHE A O 1
ATOM 637 N N . PRO A 1 88 ? -2.474 -10.585 -5.765 1.00 77.06 88 PRO A N 1
ATOM 638 C CA . PRO A 1 88 ? -1.945 -11.060 -7.056 1.00 77.06 88 PRO A CA 1
ATOM 639 C C . PRO A 1 88 ? -0.950 -12.222 -6.916 1.00 77.06 88 PRO A C 1
ATOM 641 O O . PRO A 1 88 ? -0.027 -12.109 -6.117 1.00 77.06 88 PRO A O 1
ATOM 644 N N . ASP A 1 89 ? -1.113 -13.327 -7.646 1.00 81.44 89 ASP A N 1
ATOM 645 C CA . ASP A 1 89 ? -0.358 -14.597 -7.513 1.00 81.44 89 ASP A CA 1
ATOM 646 C C . ASP A 1 89 ? 1.089 -14.554 -8.053 1.00 81.44 89 ASP A C 1
ATOM 648 O O . ASP A 1 89 ? 1.667 -15.554 -8.493 1.00 81.44 89 ASP A O 1
ATOM 652 N N . PHE A 1 90 ? 1.692 -13.372 -8.021 1.00 87.69 90 PHE A N 1
ATOM 653 C CA . PHE A 1 90 ? 3.014 -13.088 -8.544 1.00 87.69 90 PHE A CA 1
ATOM 654 C C . PHE A 1 90 ? 3.857 -12.325 -7.536 1.00 87.69 90 PHE A C 1
ATOM 656 O O . PHE A 1 90 ? 3.358 -11.609 -6.670 1.00 87.69 90 PHE A O 1
ATOM 663 N N . VAL A 1 91 ? 5.171 -12.454 -7.681 1.00 89.81 91 VAL A N 1
ATOM 664 C CA . VAL A 1 91 ? 6.146 -11.836 -6.784 1.00 89.81 91 VAL A CA 1
ATOM 665 C C . VAL A 1 91 ? 7.136 -10.978 -7.568 1.00 89.81 91 VAL A C 1
ATOM 667 O O . VAL A 1 91 ? 7.418 -11.270 -8.737 1.00 89.81 91 VAL A O 1
ATOM 670 N N . PRO A 1 92 ? 7.720 -9.943 -6.941 1.00 91.62 92 PRO A N 1
ATOM 671 C CA . PRO A 1 92 ? 8.857 -9.242 -7.514 1.00 91.62 92 PRO A CA 1
ATOM 672 C C . PRO A 1 92 ? 10.013 -10.195 -7.804 1.00 91.62 92 PRO A C 1
ATOM 674 O O . PRO A 1 92 ? 10.288 -11.134 -7.053 1.00 91.62 92 PRO A O 1
ATOM 677 N N . ASN A 1 93 ? 10.733 -9.938 -8.890 1.00 91.31 93 ASN A N 1
ATOM 678 C CA . ASN A 1 93 ? 11.945 -10.670 -9.194 1.00 91.31 93 ASN A CA 1
ATOM 679 C C . ASN A 1 93 ? 12.985 -10.411 -8.094 1.00 91.31 93 ASN A C 1
ATOM 681 O O . ASN A 1 93 ? 13.324 -9.265 -7.801 1.00 91.31 93 ASN A O 1
ATOM 685 N N . ARG A 1 94 ? 13.546 -11.482 -7.524 1.00 90.19 94 ARG A N 1
ATOM 686 C CA . ARG A 1 94 ? 14.531 -11.403 -6.429 1.00 90.19 94 ARG A CA 1
ATOM 687 C C . ARG A 1 94 ? 15.768 -10.548 -6.745 1.00 90.19 94 ARG A C 1
ATOM 689 O O . ARG A 1 94 ? 16.467 -10.130 -5.830 1.00 90.19 94 ARG A O 1
ATOM 696 N N . HIS A 1 95 ? 16.076 -10.341 -8.025 1.00 90.00 95 HIS A N 1
ATOM 697 C CA . HIS A 1 95 ? 17.228 -9.557 -8.472 1.00 90.00 95 HIS A CA 1
ATOM 698 C C . HIS A 1 95 ? 16.946 -8.055 -8.582 1.00 90.00 95 HIS A C 1
ATOM 700 O O . HIS A 1 95 ? 17.887 -7.297 -8.791 1.00 90.00 95 HIS A O 1
ATOM 706 N N . ASP A 1 96 ? 15.687 -7.648 -8.421 1.00 90.25 96 ASP A N 1
ATOM 707 C CA . ASP A 1 96 ? 15.217 -6.268 -8.567 1.00 90.25 96 ASP A CA 1
ATOM 708 C C . ASP A 1 96 ? 14.687 -5.704 -7.228 1.00 90.25 96 ASP A C 1
ATOM 710 O O . ASP A 1 96 ? 13.965 -4.706 -7.197 1.00 90.25 96 ASP A O 1
ATOM 714 N N . LEU A 1 97 ? 15.015 -6.348 -6.099 1.00 89.06 97 LEU A N 1
ATOM 715 C CA . LEU A 1 97 ? 14.581 -5.911 -4.763 1.00 89.06 97 LEU A CA 1
ATOM 716 C C . LEU A 1 97 ? 15.197 -4.566 -4.346 1.00 89.06 97 LEU A C 1
ATOM 718 O O . LEU A 1 97 ? 14.620 -3.854 -3.528 1.00 89.06 97 LEU A O 1
ATOM 722 N N . ASP A 1 98 ? 16.347 -4.202 -4.914 1.00 89.69 98 ASP A N 1
ATOM 723 C CA . ASP A 1 98 ? 16.985 -2.900 -4.705 1.00 89.69 98 ASP A CA 1
ATOM 724 C C . ASP A 1 98 ? 16.105 -1.745 -5.204 1.00 89.69 98 ASP A C 1
ATOM 726 O O . ASP A 1 98 ? 16.002 -0.726 -4.527 1.00 89.69 98 ASP A O 1
ATOM 730 N N . ILE A 1 99 ? 15.397 -1.935 -6.320 1.00 87.31 99 ILE A N 1
ATOM 731 C CA . ILE A 1 99 ? 14.467 -0.939 -6.877 1.00 87.31 99 ILE A CA 1
ATOM 732 C C . ILE A 1 99 ? 13.271 -0.724 -5.949 1.00 87.31 99 ILE A C 1
ATOM 734 O O . ILE A 1 99 ? 12.808 0.403 -5.773 1.00 87.31 99 ILE A O 1
ATOM 738 N N . LEU A 1 100 ? 12.754 -1.798 -5.347 1.00 84.94 100 LEU A N 1
ATOM 739 C CA . LEU A 1 100 ? 11.679 -1.685 -4.361 1.00 84.94 100 LEU A CA 1
ATOM 740 C C . LEU A 1 100 ? 12.156 -0.933 -3.124 1.00 84.94 100 LEU A C 1
ATOM 742 O O . LEU A 1 100 ? 11.472 -0.020 -2.669 1.00 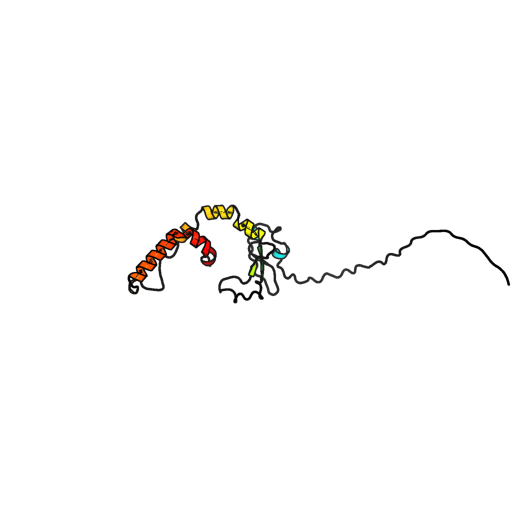84.94 100 LEU A O 1
ATOM 746 N N . LYS A 1 101 ? 13.350 -1.270 -2.631 1.00 86.19 101 LYS A N 1
ATOM 747 C CA . LYS A 1 101 ? 13.954 -0.575 -1.498 1.00 86.19 101 LYS A CA 1
ATOM 748 C C . LYS A 1 101 ? 14.116 0.922 -1.775 1.00 86.19 101 LYS A C 1
ATOM 750 O O . LYS A 1 101 ? 13.689 1.727 -0.961 1.00 86.19 101 LYS A O 1
ATOM 755 N N . GLU A 1 102 ? 14.651 1.299 -2.934 1.00 85.88 102 GLU A N 1
ATOM 756 C CA . GLU A 1 102 ? 14.822 2.707 -3.320 1.00 85.88 102 GLU A CA 1
ATOM 757 C C . GLU A 1 102 ? 13.494 3.479 -3.327 1.00 85.88 102 GLU A C 1
ATOM 759 O O . GLU A 1 102 ? 13.438 4.618 -2.874 1.00 85.88 102 GLU A O 1
ATOM 764 N N . ARG A 1 103 ? 12.402 2.853 -3.777 1.00 80.81 103 ARG A N 1
ATOM 765 C CA . ARG A 1 103 ? 11.066 3.473 -3.755 1.00 80.81 103 ARG A CA 1
ATOM 766 C C . ARG A 1 103 ? 10.506 3.618 -2.350 1.00 80.81 103 ARG A C 1
ATOM 768 O O . ARG A 1 103 ? 9.870 4.625 -2.056 1.00 80.81 103 ARG A O 1
ATOM 775 N N . CYS A 1 104 ? 10.736 2.622 -1.501 1.00 80.38 104 CYS A N 1
ATOM 776 C CA . CYS A 1 104 ? 10.331 2.658 -0.100 1.00 80.38 104 CYS A CA 1
ATOM 777 C C . CYS A 1 104 ? 11.178 3.635 0.737 1.00 80.38 104 CYS A C 1
ATOM 779 O O . CYS A 1 104 ? 10.692 4.151 1.736 1.00 80.38 104 CYS A O 1
ATOM 781 N N . ASP A 1 105 ? 12.407 3.934 0.311 1.00 82.56 105 ASP A N 1
ATOM 782 C CA . ASP A 1 105 ? 13.320 4.865 0.988 1.00 82.56 105 ASP A CA 1
ATOM 783 C C . ASP A 1 105 ? 13.359 6.262 0.326 1.00 82.56 105 ASP A C 1
ATOM 785 O O . ASP A 1 105 ? 14.101 7.149 0.764 1.00 82.56 105 ASP A O 1
ATOM 789 N N . GLY A 1 106 ? 12.571 6.463 -0.735 1.00 84.19 106 GLY A N 1
ATOM 790 C CA . GLY A 1 106 ? 12.610 7.644 -1.593 1.00 84.19 106 GLY A CA 1
ATOM 791 C C . GLY A 1 106 ? 12.034 8.907 -0.949 1.00 84.19 106 GLY A C 1
ATOM 792 O O . GLY A 1 106 ? 11.083 8.863 -0.167 1.00 84.19 106 GLY A O 1
ATOM 793 N N . GLU A 1 107 ? 12.578 10.064 -1.333 1.00 87.25 107 GLU A N 1
ATOM 794 C CA . GLU A 1 107 ? 12.131 11.375 -0.838 1.00 87.25 107 GLU A CA 1
ATOM 795 C C . GLU A 1 107 ? 10.668 11.673 -1.181 1.00 87.25 107 GLU A C 1
ATOM 797 O O . GLU A 1 107 ? 9.974 12.294 -0.385 1.00 87.25 107 GLU A O 1
ATOM 802 N N . GLU A 1 108 ? 10.163 11.186 -2.318 1.00 84.00 108 GLU A N 1
ATOM 803 C CA . GLU A 1 108 ? 8.750 11.342 -2.682 1.00 84.00 108 GLU A CA 1
ATOM 804 C C . GLU A 1 108 ? 7.822 10.627 -1.695 1.00 84.00 108 GLU A C 1
ATOM 806 O O . GLU A 1 108 ? 6.818 11.201 -1.270 1.00 84.00 108 GLU A O 1
ATOM 811 N N . LEU A 1 109 ? 8.169 9.400 -1.281 1.00 83.62 109 LEU A N 1
ATOM 812 C CA . LEU A 1 109 ? 7.387 8.672 -0.285 1.00 83.62 109 LEU A CA 1
ATOM 813 C C . LEU A 1 109 ? 7.485 9.356 1.077 1.00 83.62 109 LEU A C 1
ATOM 815 O O . LEU A 1 109 ? 6.464 9.537 1.731 1.00 83.62 109 LEU A O 1
ATOM 819 N N . LYS A 1 110 ? 8.677 9.802 1.491 1.00 88.62 110 LYS A N 1
ATOM 820 C CA . LYS A 1 110 ? 8.837 10.569 2.738 1.00 88.62 110 LYS A CA 1
ATOM 821 C C . LYS A 1 110 ? 8.019 11.859 2.719 1.00 88.62 110 LYS A C 1
ATOM 823 O O . LYS A 1 110 ? 7.333 12.149 3.693 1.00 88.62 110 LYS A O 1
ATOM 828 N N . ALA A 1 111 ? 8.043 12.603 1.613 1.00 91.38 111 ALA A N 1
ATOM 829 C CA . ALA A 1 111 ? 7.256 13.819 1.437 1.00 91.38 111 ALA A CA 1
ATOM 830 C C . ALA A 1 111 ? 5.750 13.526 1.479 1.00 91.38 111 ALA A C 1
ATOM 832 O O . ALA A 1 111 ? 5.003 14.257 2.125 1.00 91.38 111 ALA A O 1
ATOM 833 N N . PHE A 1 112 ? 5.303 12.432 0.855 1.00 87.62 112 PHE A N 1
ATOM 834 C CA . PHE A 1 112 ? 3.919 11.976 0.947 1.00 87.62 112 PHE A CA 1
ATOM 835 C C . PHE A 1 112 ? 3.536 11.600 2.384 1.00 87.62 112 PHE A C 1
ATOM 837 O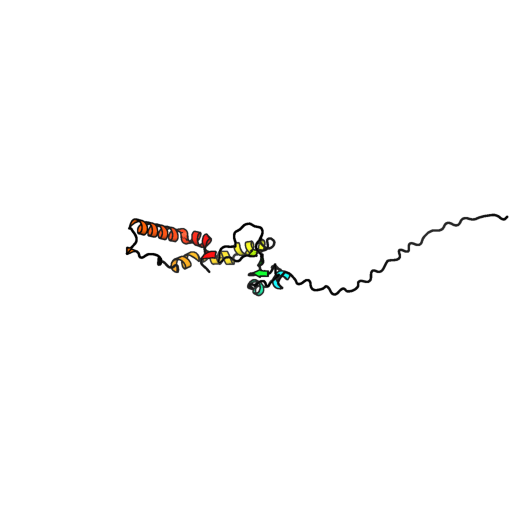 O . PHE A 1 112 ? 2.524 12.085 2.882 1.00 87.62 112 PHE A O 1
ATOM 844 N N . LEU A 1 113 ? 4.345 10.805 3.088 1.00 88.81 113 LEU A N 1
ATOM 845 C CA . LEU A 1 113 ? 4.091 10.434 4.485 1.00 88.81 113 LEU A CA 1
ATOM 846 C C . LEU A 1 113 ? 4.093 11.657 5.413 1.00 88.81 113 LEU A C 1
ATOM 848 O O . LEU A 1 113 ? 3.281 11.726 6.332 1.00 88.81 113 LEU A O 1
ATOM 852 N N . ALA A 1 114 ? 4.913 12.671 5.127 1.00 92.44 114 ALA A N 1
ATOM 853 C CA . ALA A 1 114 ? 4.910 13.940 5.853 1.00 92.44 114 ALA A CA 1
ATOM 854 C C . ALA A 1 114 ? 3.588 14.721 5.711 1.00 92.44 114 ALA A C 1
ATOM 856 O O . ALA A 1 114 ? 3.271 15.536 6.576 1.00 92.44 114 ALA A O 1
ATOM 857 N N . THR A 1 115 ? 2.773 14.442 4.683 1.00 92.88 115 THR A N 1
ATOM 858 C CA . THR A 1 115 ? 1.398 14.975 4.586 1.00 92.88 115 THR A CA 1
ATOM 859 C C . THR A 1 115 ? 0.418 14.314 5.560 1.00 92.88 115 THR A C 1
ATOM 861 O O . THR A 1 115 ? -0.731 14.742 5.641 1.00 92.88 115 THR A O 1
ATOM 864 N N . ARG A 1 116 ? 0.864 13.298 6.315 1.00 92.25 116 ARG A N 1
ATOM 865 C CA . ARG A 1 116 ? 0.072 12.528 7.284 1.00 92.25 116 ARG A CA 1
ATOM 866 C C . ARG A 1 116 ? -1.200 11.954 6.643 1.00 92.25 116 ARG A C 1
ATOM 868 O O . ARG A 1 116 ? -2.310 12.262 7.082 1.00 92.25 116 ARG A O 1
ATOM 875 N N . PRO A 1 117 ? -1.071 11.118 5.592 1.00 88.50 117 PRO A N 1
ATOM 876 C CA . PRO A 1 117 ? -2.215 10.598 4.836 1.00 88.50 117 PRO A CA 1
ATOM 877 C C . PRO A 1 117 ? -3.215 9.820 5.706 1.00 88.50 117 PRO A C 1
ATOM 879 O O . PRO A 1 117 ? -4.407 9.786 5.393 1.00 88.50 117 PRO A O 1
ATOM 882 N N . TRP A 1 118 ? -2.755 9.243 6.818 1.00 90.62 118 TRP A N 1
ATOM 883 C CA . TRP A 1 118 ? -3.595 8.575 7.810 1.00 90.62 118 TRP A CA 1
ATOM 884 C C . TRP A 1 118 ? -4.640 9.496 8.445 1.00 90.62 118 TRP A C 1
ATOM 886 O O . TRP A 1 118 ? -5.756 9.046 8.681 1.00 90.62 118 TRP A O 1
ATOM 896 N N . THR A 1 119 ? -4.341 10.783 8.653 1.00 88.88 119 THR A N 1
ATOM 897 C CA . THR A 1 119 ? -5.312 11.748 9.194 1.00 88.88 119 THR A CA 1
ATOM 898 C C . THR A 1 119 ? -6.514 11.872 8.263 1.00 88.88 119 THR A C 1
ATOM 900 O O . THR A 1 119 ? -7.650 11.660 8.677 1.00 88.88 119 THR A O 1
ATOM 903 N N . LYS A 1 120 ? -6.255 12.102 6.970 1.00 83.94 120 LYS A N 1
ATOM 904 C CA . LYS A 1 120 ? -7.304 12.220 5.951 1.00 83.94 120 LYS A CA 1
ATOM 905 C C . LYS A 1 120 ? -8.111 10.930 5.808 1.00 83.94 120 LYS A C 1
ATOM 907 O O . LYS A 1 120 ? -9.323 10.975 5.602 1.00 83.94 120 LYS A O 1
ATOM 912 N N . LEU A 1 121 ? -7.454 9.773 5.888 1.00 78.25 121 LEU A N 1
ATOM 913 C CA . LEU A 1 121 ? -8.154 8.493 5.820 1.00 78.25 121 LEU A CA 1
ATOM 914 C C . LEU A 1 121 ? -9.047 8.282 7.051 1.00 78.25 121 LEU A C 1
ATOM 916 O O . LEU A 1 121 ? -10.151 7.780 6.894 1.00 78.25 121 LEU A O 1
ATOM 920 N N . SER A 1 122 ? -8.609 8.706 8.241 1.00 81.75 122 SER A N 1
ATOM 921 C CA . SER A 1 122 ? -9.423 8.653 9.464 1.00 81.75 122 SER A CA 1
ATOM 922 C C . SER A 1 122 ? -10.665 9.528 9.351 1.00 81.75 122 SER A C 1
ATOM 924 O O . SER A 1 122 ? -11.774 9.057 9.577 1.00 81.75 122 SER A O 1
ATOM 926 N N . GLU A 1 123 ? -10.489 10.774 8.905 1.00 83.81 123 GLU A N 1
ATOM 927 C CA . GLU A 1 123 ? -11.583 11.733 8.705 1.00 83.81 123 GLU A CA 1
ATOM 928 C C . GLU A 1 123 ? -12.604 11.254 7.663 1.00 83.81 123 GLU A C 1
ATOM 930 O O . GLU A 1 123 ? -13.793 11.541 7.769 1.00 83.81 123 GLU A O 1
ATOM 935 N N . THR A 1 124 ? -12.145 10.528 6.640 1.00 80.88 124 THR A N 1
ATOM 936 C CA . THR A 1 124 ? -13.005 10.001 5.564 1.00 80.88 124 THR A CA 1
ATOM 937 C C . THR A 1 124 ? -13.487 8.573 5.816 1.00 80.88 124 THR A C 1
ATOM 939 O O . THR A 1 124 ? -14.257 8.030 5.017 1.00 80.88 124 THR A O 1
ATOM 942 N N . ARG A 1 125 ? -13.063 7.946 6.920 1.00 77.62 125 ARG A N 1
ATOM 943 C CA . ARG A 1 125 ? -13.458 6.586 7.281 1.00 77.62 125 ARG A CA 1
ATOM 944 C C . ARG A 1 125 ? -14.947 6.560 7.599 1.00 77.62 125 ARG A C 1
ATOM 946 O O . ARG A 1 125 ? -15.468 7.411 8.314 1.00 77.62 125 ARG A O 1
ATOM 953 N N . ARG A 1 126 ? -15.636 5.520 7.124 1.00 76.25 126 ARG A N 1
ATOM 954 C CA . ARG A 1 126 ? -17.014 5.259 7.549 1.00 76.25 126 ARG A CA 1
ATOM 955 C C . ARG A 1 126 ? -17.030 4.927 9.038 1.00 76.25 126 ARG A C 1
ATOM 957 O O . ARG A 1 126 ? -16.389 3.971 9.463 1.00 76.25 126 ARG A O 1
ATOM 964 N N . THR A 1 127 ? -17.792 5.697 9.800 1.00 73.62 127 THR A N 1
ATOM 965 C CA . THR A 1 127 ? -18.043 5.481 11.233 1.00 73.62 127 THR A CA 1
ATOM 966 C C . THR A 1 127 ? -19.299 4.643 11.485 1.00 73.62 127 THR A C 1
ATOM 968 O O . THR A 1 127 ? -19.636 4.336 12.625 1.00 73.62 127 THR A O 1
ATOM 971 N N . GLU A 1 128 ? -19.998 4.247 10.421 1.00 74.56 128 GLU A N 1
ATOM 972 C CA . GLU A 1 128 ? -21.225 3.464 10.495 1.00 74.56 128 GLU A CA 1
ATOM 973 C C . GLU A 1 128 ? -20.932 1.964 10.608 1.00 74.56 128 GLU A C 1
ATOM 975 O O . GLU A 1 128 ? -20.211 1.374 9.799 1.00 74.56 128 GLU A O 1
ATOM 980 N N . PHE A 1 129 ? -21.546 1.331 11.606 1.00 73.12 129 PHE A N 1
ATOM 981 C CA . PHE A 1 129 ? -21.481 -0.109 11.819 1.00 73.12 129 PHE A CA 1
ATOM 982 C C . PHE A 1 129 ? -22.719 -0.783 11.213 1.00 73.12 129 PHE A C 1
ATOM 984 O O . PHE A 1 129 ? -23.805 -0.754 11.785 1.00 73.12 129 PHE A O 1
ATOM 991 N N . PHE A 1 130 ? -22.569 -1.378 10.027 1.00 73.94 130 PHE A N 1
ATOM 992 C CA . PHE A 1 130 ? -23.705 -1.845 9.214 1.00 73.94 130 PHE A CA 1
ATOM 993 C C . PHE A 1 130 ? -24.279 -3.214 9.606 1.00 73.94 130 PHE A C 1
ATOM 995 O O . PHE A 1 130 ? -25.333 -3.596 9.103 1.00 73.94 130 PHE A O 1
ATOM 1002 N N . ILE A 1 131 ? -23.595 -3.976 10.463 1.00 78.62 131 ILE A N 1
ATOM 1003 C CA . ILE A 1 131 ? -23.932 -5.391 10.702 1.00 78.62 131 ILE A CA 1
ATOM 1004 C C . ILE A 1 131 ? -24.957 -5.552 11.842 1.00 78.62 131 ILE A C 1
ATOM 1006 O O . ILE A 1 131 ? -25.718 -6.517 11.850 1.00 78.62 131 ILE A O 1
ATOM 1010 N N . HIS A 1 132 ? -25.043 -4.593 12.774 1.00 81.12 132 HIS A N 1
ATOM 1011 C CA . HIS A 1 132 ? -25.936 -4.663 13.938 1.00 81.12 132 HIS A CA 1
ATOM 1012 C C . HIS A 1 132 ? -26.607 -3.316 14.239 1.00 81.12 132 HIS A C 1
ATOM 1014 O O . HIS A 1 132 ? -25.973 -2.267 14.147 1.00 81.12 132 HIS A O 1
ATOM 1020 N N . ARG A 1 133 ? -27.879 -3.329 14.672 1.00 84.31 133 ARG A N 1
ATOM 1021 C CA . ARG A 1 133 ? -28.531 -2.122 15.210 1.00 84.31 133 ARG A CA 1
ATOM 1022 C C . ARG A 1 133 ? -28.047 -1.888 16.636 1.00 84.31 133 ARG A C 1
ATOM 1024 O O . ARG A 1 133 ? -28.074 -2.806 17.448 1.00 84.31 133 ARG A O 1
ATOM 1031 N N . ARG A 1 134 ? -27.706 -0.644 16.981 1.00 85.06 134 ARG A N 1
ATOM 1032 C CA . ARG A 1 134 ? -27.252 -0.283 18.338 1.00 85.06 134 ARG A CA 1
ATOM 1033 C C . ARG A 1 134 ? -28.242 -0.687 19.437 1.00 85.06 134 ARG A C 1
ATOM 1035 O O . ARG A 1 134 ? -27.814 -1.088 20.508 1.00 85.06 134 ARG A O 1
ATOM 1042 N N . ALA A 1 135 ? -29.547 -0.608 19.166 1.00 87.94 135 ALA A N 1
ATOM 1043 C CA . ALA A 1 135 ? -30.595 -0.998 20.115 1.00 87.94 135 ALA A CA 1
ATOM 1044 C C . ALA A 1 135 ? -30.604 -2.502 20.449 1.00 87.94 135 ALA A C 1
ATOM 1046 O O . ALA A 1 135 ? -31.129 -2.883 21.490 1.00 87.94 135 ALA A O 1
ATOM 1047 N N . ASP A 1 136 ? -30.016 -3.335 19.586 1.00 90.44 136 ASP A N 1
ATOM 1048 C CA . ASP A 1 136 ? -29.915 -4.782 19.785 1.00 90.44 136 ASP A CA 1
ATOM 1049 C C . ASP A 1 136 ? -28.612 -5.173 20.520 1.00 90.44 136 ASP A C 1
ATOM 1051 O O . ASP A 1 136 ? -28.392 -6.349 20.807 1.00 90.44 136 ASP A O 1
ATOM 1055 N N . LEU A 1 137 ? -27.731 -4.207 20.819 1.00 89.94 137 LEU A N 1
ATOM 1056 C CA . LEU A 1 137 ? -26.457 -4.438 21.499 1.00 89.94 137 LEU A CA 1
ATOM 1057 C C . LEU A 1 137 ? -26.583 -4.183 23.005 1.00 89.94 137 LEU A C 1
ATOM 1059 O O . LEU A 1 137 ? -27.130 -3.173 23.446 1.00 89.94 137 LEU A O 1
ATOM 1063 N N . GLY A 1 138 ? -26.020 -5.088 23.807 1.00 93.94 138 GLY A N 1
ATOM 1064 C CA . GLY A 1 138 ? -25.889 -4.883 25.249 1.00 93.94 138 GLY A CA 1
ATOM 1065 C C . GLY A 1 138 ? -24.917 -3.745 25.581 1.00 93.94 138 GLY A C 1
ATOM 1066 O O . GLY A 1 138 ? -23.983 -3.473 24.828 1.00 93.94 138 GLY A O 1
ATOM 1067 N N . HIS A 1 139 ? -25.100 -3.112 26.744 1.00 93.88 139 HIS A N 1
ATOM 1068 C CA . HIS A 1 139 ? -24.287 -1.969 27.185 1.00 93.88 139 HIS A CA 1
ATOM 1069 C C . HIS A 1 139 ? -22.777 -2.263 27.196 1.00 93.88 139 HIS A C 1
ATOM 1071 O O . HIS A 1 139 ? -21.973 -1.406 26.846 1.00 93.88 139 HIS A O 1
ATOM 1077 N N . GLU A 1 140 ? -22.375 -3.478 27.575 1.00 95.12 140 GLU A N 1
ATOM 1078 C CA . GLU A 1 140 ? -20.957 -3.861 27.591 1.00 95.12 140 GLU A CA 1
ATOM 1079 C C . GLU A 1 140 ? -20.347 -3.933 26.191 1.00 95.12 140 GLU A C 1
ATOM 1081 O O . GLU A 1 140 ? -19.210 -3.513 26.004 1.00 95.12 140 GLU A O 1
ATOM 1086 N N . VAL A 1 141 ? -21.111 -4.415 25.206 1.00 91.88 141 VAL A N 1
ATOM 1087 C CA . VAL A 1 141 ? -20.667 -4.494 23.808 1.00 91.88 141 VAL A CA 1
ATOM 1088 C C . VAL A 1 141 ? -20.540 -3.099 23.215 1.00 91.88 141 VAL A C 1
ATOM 1090 O O . VAL A 1 141 ? -19.563 -2.818 22.532 1.00 91.88 141 VAL A O 1
ATOM 1093 N N . VAL A 1 142 ? -21.499 -2.213 23.502 1.00 90.50 142 VAL A N 1
ATOM 1094 C CA . VAL A 1 142 ? -21.432 -0.812 23.065 1.00 90.50 142 VAL A CA 1
ATOM 1095 C C . VAL A 1 142 ? -20.175 -0.141 23.613 1.00 90.50 142 VAL A C 1
ATOM 1097 O O . VAL A 1 142 ? -19.422 0.428 22.833 1.00 90.50 142 VAL A O 1
ATOM 1100 N N . ARG A 1 143 ? -19.898 -0.288 24.913 1.00 93.44 143 ARG A N 1
ATOM 1101 C CA . ARG A 1 143 ? -18.689 0.268 25.533 1.00 93.44 143 ARG A CA 1
ATOM 1102 C C . ARG A 1 143 ? -17.406 -0.308 24.927 1.00 93.44 143 ARG A C 1
ATOM 1104 O O . ARG A 1 143 ? -16.503 0.444 24.610 1.00 93.44 143 ARG A O 1
ATOM 1111 N N . ALA A 1 144 ? -17.341 -1.621 24.697 1.00 92.69 144 ALA A N 1
ATOM 1112 C CA . ALA A 1 144 ? -16.172 -2.236 24.064 1.00 92.69 144 ALA A CA 1
ATOM 1113 C C . ALA A 1 144 ? -15.942 -1.742 22.622 1.00 92.69 144 ALA A C 1
ATOM 1115 O O . ALA A 1 144 ? -14.802 -1.654 22.173 1.00 92.69 144 ALA A O 1
ATOM 1116 N N . LEU A 1 145 ? -17.014 -1.429 21.884 1.00 90.00 145 LEU A N 1
ATOM 1117 C CA . LEU A 1 145 ? -16.911 -0.822 20.556 1.00 90.00 145 LEU A CA 1
ATOM 1118 C C . LEU A 1 145 ? -16.426 0.629 20.629 1.00 90.00 145 LEU A C 1
ATOM 1120 O O . LEU A 1 145 ? -15.630 1.022 19.784 1.00 90.00 145 LEU A O 1
ATOM 1124 N N . GLU A 1 146 ? -16.886 1.399 21.615 1.00 88.88 146 GLU A N 1
ATOM 1125 C CA . GLU A 1 146 ? -16.395 2.758 21.883 1.00 88.88 146 GLU A CA 1
ATOM 1126 C C . GLU A 1 146 ? -14.893 2.724 22.224 1.00 88.88 146 GLU A C 1
ATOM 1128 O O . GLU A 1 146 ? -14.109 3.348 21.514 1.00 88.88 146 GLU A O 1
ATOM 1133 N N . ASP A 1 147 ? -14.473 1.870 23.167 1.00 93.88 147 ASP A N 1
ATOM 1134 C CA . ASP A 1 147 ? -13.058 1.669 23.526 1.00 93.88 147 ASP A CA 1
ATOM 1135 C C . ASP A 1 147 ? -12.201 1.269 22.305 1.00 93.88 147 ASP A C 1
ATOM 1137 O O . ASP A 1 147 ? -11.058 1.701 22.143 1.00 93.88 147 ASP A O 1
ATOM 1141 N N . TRP A 1 148 ? -12.743 0.428 21.416 1.00 89.81 148 TRP A N 1
ATOM 1142 C CA . TRP A 1 148 ? -12.061 0.031 20.184 1.00 89.81 148 TRP A CA 1
ATOM 1143 C C . TRP A 1 148 ? -11.922 1.186 19.189 1.00 89.81 148 TRP A C 1
ATOM 1145 O O . TRP A 1 148 ? -10.886 1.312 18.535 1.00 89.81 148 TRP A O 1
ATOM 1155 N N . VAL A 1 149 ? -12.953 2.020 19.040 1.00 86.88 149 VAL A N 1
ATOM 1156 C CA . VAL A 1 149 ? -12.893 3.196 18.165 1.00 86.88 149 VAL A CA 1
ATOM 1157 C C . VAL A 1 149 ? -11.851 4.181 18.683 1.00 86.88 149 VAL A C 1
ATOM 1159 O O . VAL A 1 149 ? -11.013 4.600 17.884 1.00 86.88 149 VAL A O 1
ATOM 1162 N N . ASP A 1 150 ? -11.836 4.453 19.987 1.00 90.56 150 ASP A N 1
ATOM 1163 C CA . ASP A 1 150 ? -10.846 5.325 20.627 1.00 90.56 150 ASP A CA 1
ATOM 1164 C C . ASP A 1 150 ? -9.424 4.794 20.396 1.00 90.56 150 ASP A C 1
ATOM 1166 O O . ASP A 1 150 ? -8.554 5.512 19.896 1.00 90.56 150 ASP A O 1
ATOM 1170 N N . PHE A 1 151 ? -9.202 3.492 20.620 1.00 90.88 151 PHE A N 1
ATOM 1171 C CA . PHE A 1 151 ? -7.926 2.845 20.306 1.00 90.88 151 PHE A CA 1
ATOM 1172 C C . PHE A 1 151 ? -7.519 3.045 18.837 1.00 90.88 151 PHE A C 1
ATOM 1174 O O . PHE A 1 151 ? -6.360 3.346 18.540 1.00 90.88 151 PHE A O 1
ATOM 1181 N N . MET A 1 152 ? -8.453 2.880 17.898 1.00 86.81 152 MET A N 1
ATOM 1182 C CA . MET A 1 152 ? -8.179 3.053 16.470 1.00 86.81 152 MET A CA 1
ATOM 1183 C C . MET A 1 152 ? -7.837 4.505 16.111 1.00 86.81 152 MET A C 1
ATOM 1185 O O . MET A 1 152 ? -7.007 4.725 15.228 1.00 86.81 152 MET A O 1
ATOM 1189 N N . GLU A 1 153 ? -8.471 5.483 16.757 1.00 86.88 153 GLU A N 1
ATOM 1190 C CA . GLU A 1 153 ? -8.198 6.909 16.549 1.00 86.88 153 GLU A CA 1
ATOM 1191 C C . GLU A 1 153 ? -6.814 7.298 17.072 1.00 86.88 153 GLU A C 1
ATOM 1193 O O . GLU A 1 153 ? -6.048 7.953 16.360 1.00 86.88 153 GLU A O 1
ATOM 1198 N N . GLU A 1 154 ? -6.442 6.812 18.256 1.00 91.06 154 GLU A N 1
ATOM 1199 C CA . GLU A 1 154 ? -5.115 7.026 18.841 1.00 91.06 154 GLU A CA 1
ATOM 1200 C C . GLU A 1 154 ? -3.991 6.377 18.015 1.00 91.06 154 GLU A C 1
ATOM 1202 O O . GLU A 1 154 ? -2.871 6.889 17.966 1.00 91.06 154 GLU A O 1
ATOM 1207 N N . ASN A 1 155 ? -4.283 5.268 17.327 1.00 91.12 155 ASN A N 1
ATOM 1208 C CA . ASN A 1 155 ? -3.293 4.450 16.616 1.00 91.12 155 ASN A CA 1
ATOM 1209 C C . ASN A 1 155 ? -3.403 4.530 15.085 1.00 91.12 155 ASN A C 1
ATOM 1211 O O . ASN A 1 155 ? -2.855 3.682 14.373 1.00 91.12 155 ASN A O 1
ATOM 1215 N N . VAL A 1 156 ? -4.091 5.545 14.555 1.00 89.19 156 VAL A N 1
ATOM 1216 C CA . VAL A 1 156 ? -4.416 5.666 13.124 1.00 89.19 156 VAL A CA 1
ATOM 1217 C C . VAL A 1 156 ? -3.193 5.544 12.202 1.00 89.19 156 VAL A C 1
ATOM 1219 O O . VAL A 1 156 ? -3.270 4.907 11.154 1.00 89.19 156 VAL A O 1
ATOM 1222 N N . GLU A 1 157 ? -2.045 6.102 12.586 1.00 91.50 157 GLU A N 1
ATOM 1223 C CA . GLU A 1 157 ? -0.815 6.054 11.787 1.00 91.50 157 GLU A CA 1
ATOM 1224 C C . GLU A 1 157 ? -0.260 4.629 11.689 1.00 91.50 157 GLU A C 1
ATOM 1226 O O . GLU A 1 157 ? -0.001 4.127 10.594 1.00 91.50 157 GLU A O 1
ATOM 1231 N N . ALA A 1 158 ? -0.143 3.941 12.827 1.00 90.00 158 ALA A N 1
ATOM 1232 C CA . ALA A 1 158 ? 0.334 2.563 12.879 1.00 90.00 158 ALA A CA 1
ATOM 1233 C C . ALA A 1 158 ? -0.601 1.622 12.106 1.00 90.00 158 ALA A C 1
ATOM 1235 O O . ALA A 1 158 ? -0.151 0.772 11.332 1.00 90.00 158 ALA A O 1
ATOM 1236 N N . LEU A 1 159 ? -1.912 1.818 12.260 1.00 85.69 159 LEU A N 1
ATOM 1237 C CA . LEU A 1 159 ? -2.929 1.063 11.539 1.00 85.69 159 LEU A CA 1
ATOM 1238 C C . LEU A 1 159 ? -2.874 1.331 10.036 1.00 85.69 159 LEU A C 1
ATOM 1240 O O . LEU A 1 159 ? -2.973 0.388 9.250 1.00 85.69 159 LEU A O 1
ATOM 1244 N N . TRP A 1 160 ? -2.657 2.580 9.618 1.00 87.38 160 TRP A N 1
ATOM 1245 C CA . TRP A 1 160 ? -2.453 2.919 8.213 1.00 87.38 160 TRP A CA 1
ATOM 1246 C C . TRP A 1 160 ? -1.229 2.191 7.660 1.00 87.38 160 TRP A C 1
ATOM 1248 O O . TRP A 1 160 ? -1.352 1.475 6.670 1.00 87.38 160 TRP A O 1
ATOM 1258 N N . HIS A 1 161 ? -0.077 2.257 8.331 1.00 84.56 161 HIS A N 1
ATOM 1259 C CA . HIS A 1 161 ? 1.124 1.536 7.900 1.00 84.56 161 HIS A CA 1
ATOM 1260 C C . HIS A 1 161 ? 0.893 0.025 7.757 1.00 84.56 161 HIS A C 1
ATOM 1262 O O . HIS A 1 161 ? 1.368 -0.567 6.786 1.00 84.56 161 HIS A O 1
ATOM 1268 N N . ALA A 1 162 ? 0.115 -0.578 8.658 1.00 82.31 162 ALA A N 1
ATOM 1269 C CA . ALA A 1 162 ? -0.203 -2.003 8.622 1.00 82.31 162 ALA A CA 1
ATOM 1270 C C . ALA A 1 162 ? -1.231 -2.395 7.542 1.00 82.31 162 ALA A C 1
ATOM 1272 O O . ALA A 1 162 ? -1.175 -3.515 7.037 1.00 82.31 162 ALA A O 1
ATOM 1273 N N . THR A 1 163 ? -2.168 -1.509 7.181 1.00 74.50 163 THR 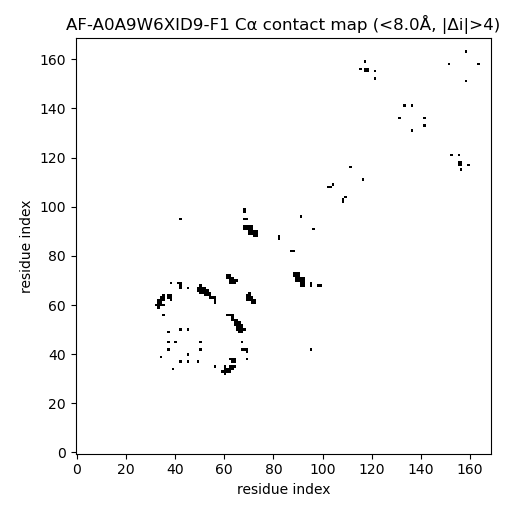A N 1
ATOM 1274 C CA . THR A 1 163 ? -3.379 -1.891 6.419 1.00 74.50 163 THR A CA 1
ATOM 1275 C C . THR A 1 163 ? -3.632 -1.098 5.136 1.00 74.50 163 THR A C 1
ATOM 1277 O O . THR A 1 163 ? -4.523 -1.454 4.370 1.00 74.50 163 THR A O 1
ATOM 1280 N N . HIS A 1 164 ? -2.862 -0.054 4.822 1.00 72.00 164 HIS A N 1
ATOM 1281 C CA . HIS A 1 164 ? -3.125 0.782 3.639 1.00 72.00 164 HIS A CA 1
ATOM 1282 C C . HIS A 1 164 ? -3.092 0.011 2.306 1.00 72.00 164 HIS A C 1
ATOM 1284 O O . HIS A 1 164 ? -3.727 0.434 1.343 1.00 72.00 164 HIS A O 1
ATOM 1290 N N . TRP A 1 165 ? -2.436 -1.152 2.260 1.00 63.47 165 TRP A N 1
ATOM 1291 C CA . TRP A 1 165 ? -2.441 -2.060 1.108 1.00 63.47 165 TRP A CA 1
ATOM 1292 C C . TRP A 1 165 ? -3.759 -2.829 0.919 1.00 63.47 165 TRP A C 1
ATOM 1294 O O . TRP A 1 165 ? -4.035 -3.286 -0.185 1.00 63.47 165 TRP A O 1
ATOM 1304 N N . THR A 1 166 ? -4.571 -2.984 1.971 1.00 51.47 166 THR A N 1
ATOM 1305 C CA . THR A 1 166 ? -5.852 -3.714 1.940 1.00 51.47 166 THR A CA 1
ATOM 1306 C C . THR A 1 166 ? -7.070 -2.795 1.852 1.00 51.47 166 THR A C 1
ATOM 1308 O O . THR A 1 166 ? -8.149 -3.255 1.501 1.00 51.47 166 THR A O 1
ATOM 1311 N N . VAL A 1 167 ? -6.920 -1.508 2.188 1.00 44.25 167 VAL A N 1
ATOM 1312 C CA . VAL A 1 167 ? -8.029 -0.532 2.269 1.00 44.25 167 VAL A CA 1
ATOM 1313 C C . VAL A 1 167 ? -8.213 0.270 0.965 1.00 44.25 167 VAL A C 1
ATOM 1315 O O . VAL A 1 167 ? -9.218 0.954 0.802 1.00 44.25 167 VAL A O 1
ATOM 1318 N N . LEU A 1 168 ? -7.277 0.173 0.014 1.00 40.91 168 LEU A N 1
ATOM 1319 C CA . LEU A 1 168 ? -7.324 0.867 -1.286 1.00 40.91 168 LEU A CA 1
ATOM 1320 C C . LEU A 1 168 ? -7.841 -0.002 -2.457 1.00 40.91 168 LEU A C 1
ATOM 1322 O O . LEU A 1 168 ? -7.659 0.383 -3.612 1.00 40.91 168 LEU A O 1
ATOM 1326 N N . GLY A 1 169 ? -8.440 -1.164 -2.168 1.00 35.06 169 GLY A N 1
ATOM 1327 C CA . GLY A 1 169 ? -9.015 -2.089 -3.159 1.00 35.06 169 GLY A CA 1
ATOM 1328 C C . GLY A 1 169 ? -10.479 -1.822 -3.482 1.00 35.06 169 GLY A C 1
ATOM 1329 O O . GLY A 1 169 ? -11.227 -1.447 -2.552 1.00 35.06 169 GLY A O 1
#

Secondary structure (DSSP, 8-state):
---------------------------------SB-HHHHH-GGG--TTGGG-BPPPPTT--BEEETTEEEEE--SSS---SPPTTS-SEEE-TTSHHHHHHHHS-HHHHHHHHT-HHHHHHHHS-----SS-GGGS-HHHHHHHHHHHHHHHHTHHHHHHHHHHHH--

Solvent-accessible surface area (backbone atoms only — not comparable to full-atom values): 10933 Å² total; per-residue (Å²): 141,82,88,85,90,85,90,85,89,83,84,89,81,94,76,85,82,78,82,81,78,79,80,75,84,67,78,76,73,77,69,78,67,41,43,39,75,62,36,68,63,31,60,95,71,54,53,78,69,58,30,67,38,70,62,79,73,58,94,79,45,55,29,28,26,47,55,40,39,44,32,24,69,45,69,87,80,54,86,66,68,83,64,60,90,91,59,74,74,53,37,72,36,85,90,51,51,65,61,54,49,50,56,74,71,26,67,68,49,52,56,50,54,72,67,42,58,39,57,58,49,57,75,68,47,82,87,76,68,88,89,62,62,73,90,80,50,54,73,68,57,52,50,53,51,50,56,48,49,53,52,48,64,79,38,34,60,63,50,36,75,74,39,54,86,71,72,76,115

pLDDT: mean 75.02, std 21.93, range [26.81, 95.94]

Foldseek 3Di:
DDDDDDDDDDDDDDDPDDDDDPPDPDPPPPPPDLEDPLVVCALVNDDQVSLCDADDHDPSRQWYHGSSFIKGAADPPPPDPPDPPPDDRIDTDPVRVVVVVCVVVDPVVVVVVVVVVLVVCLVVDDPDDDPDDPVVDDPVVVVVVVVVNVVCVVCSSVVCVVPVVPPVD

Radius of gyration: 34.38 Å; Cα contacts (8 Å, |Δi|>4): 110; chains: 1; bounding box: 107×70×83 Å

Sequence (169 aa):
MVKVGSSGRSKSGSGSSKKSKSKSGGSRRRTSSTATALAIKGPRHLNAEACRVIETPGLGITSWMYFGVRMQPGDPTTHTPSQTQGFPDFVPNRHDLDILKERCDGEELKAFLATRPWTKLSETRRTEFFIHRRADLGHEVVRALEDWVDFMEENVEALWHATHWTVLG